Protein AF-A0A2D6PAK1-F1 (afdb_monomer_lite)

Structure (mmCIF, N/CA/C/O backbone):
data_AF-A0A2D6PAK1-F1
#
_entry.id   AF-A0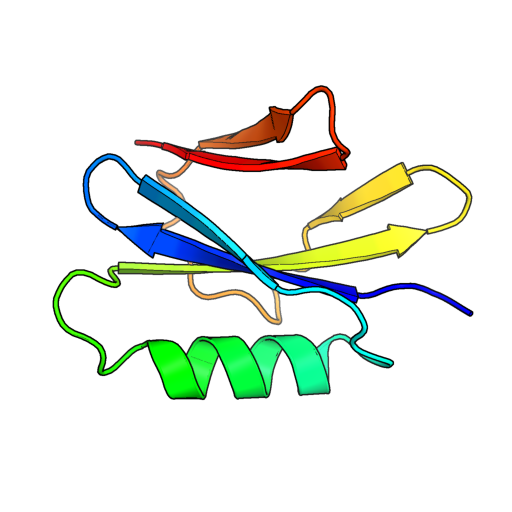A2D6PAK1-F1
#
loop_
_atom_site.group_PDB
_atom_site.id
_atom_site.type_symbol
_atom_site.label_atom_id
_atom_site.label_alt_id
_atom_site.label_comp_id
_atom_site.l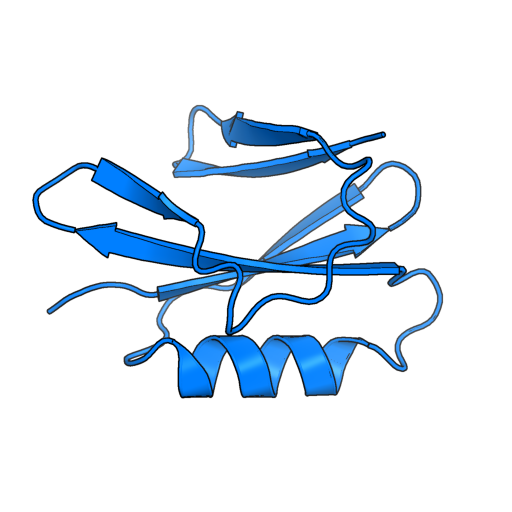abel_asym_id
_atom_site.label_entity_id
_atom_site.label_seq_id
_atom_site.pdbx_PDB_ins_code
_atom_site.Cartn_x
_atom_site.Cartn_y
_atom_site.Cartn_z
_atom_site.occupancy
_atom_site.B_iso_or_equiv
_atom_site.auth_seq_id
_atom_site.auth_comp_id
_atom_site.auth_asym_id
_atom_site.auth_atom_id
_atom_site.pdbx_PDB_model_num
ATOM 1 N N . MET A 1 1 ? 17.523 5.544 -9.327 1.00 58.91 1 MET A N 1
ATOM 2 C CA . MET A 1 1 ? 16.543 4.469 -9.597 1.00 58.91 1 MET A CA 1
ATOM 3 C C . MET A 1 1 ? 15.295 4.803 -8.806 1.00 58.91 1 MET A C 1
ATOM 5 O O . MET A 1 1 ? 15.477 5.265 -7.686 1.00 58.91 1 MET A O 1
ATOM 9 N N . PRO A 1 2 ? 14.089 4.634 -9.368 1.00 74.12 2 PRO A N 1
ATOM 10 C CA . PRO A 1 2 ? 12.857 4.828 -8.610 1.00 74.12 2 PRO A CA 1
ATOM 11 C C . PRO A 1 2 ? 12.847 3.883 -7.405 1.00 74.12 2 PRO A C 1
ATOM 13 O O . PRO A 1 2 ? 13.112 2.687 -7.551 1.00 74.12 2 PRO A O 1
ATOM 16 N N . GLU A 1 3 ? 12.606 4.433 -6.219 1.00 88.94 3 GLU A N 1
ATOM 17 C CA . GLU A 1 3 ? 12.394 3.650 -5.005 1.00 88.94 3 GLU A CA 1
ATOM 18 C C . GLU A 1 3 ? 10.911 3.293 -4.913 1.00 88.94 3 GLU A C 1
ATOM 20 O O . GLU A 1 3 ? 10.043 4.146 -5.107 1.00 88.94 3 GLU A O 1
ATOM 25 N N . PHE A 1 4 ? 10.619 2.030 -4.610 1.00 94.50 4 PHE A N 1
ATOM 26 C CA . PHE A 1 4 ? 9.263 1.582 -4.325 1.00 94.50 4 PHE A CA 1
ATOM 27 C C . PHE A 1 4 ? 9.140 1.167 -2.866 1.00 94.50 4 PHE A C 1
ATOM 29 O O . PHE A 1 4 ? 10.062 0.605 -2.265 1.00 94.50 4 PHE A O 1
ATOM 36 N N . ILE A 1 5 ? 7.963 1.432 -2.321 1.00 95.31 5 ILE A N 1
ATOM 37 C CA . ILE A 1 5 ? 7.581 1.169 -0.944 1.00 95.31 5 ILE A CA 1
ATOM 38 C C . ILE A 1 5 ? 6.335 0.296 -0.933 1.00 95.31 5 ILE A C 1
ATOM 40 O O . ILE A 1 5 ? 5.446 0.467 -1.765 1.00 95.31 5 ILE A O 1
ATOM 44 N N . CYS A 1 6 ? 6.265 -0.602 0.044 1.00 96.69 6 CYS A N 1
ATOM 45 C CA . CYS A 1 6 ? 5.040 -1.287 0.430 1.00 96.69 6 CYS A CA 1
ATOM 46 C C . CYS A 1 6 ? 4.664 -0.844 1.846 1.00 96.69 6 CYS A C 1
ATOM 48 O O . CYS A 1 6 ? 5.371 -1.165 2.800 1.00 96.69 6 CYS A O 1
ATOM 50 N N . ALA A 1 7 ? 3.556 -0.125 1.990 1.00 96.56 7 ALA A N 1
ATOM 51 C CA . ALA A 1 7 ? 2.988 0.242 3.279 1.00 96.56 7 ALA A CA 1
ATOM 52 C C . ALA A 1 7 ? 1.798 -0.674 3.584 1.00 96.56 7 ALA A C 1
ATOM 54 O O . ALA A 1 7 ? 0.721 -0.477 3.032 1.00 96.56 7 ALA A O 1
ATOM 55 N N . TYR A 1 8 ? 1.988 -1.692 4.423 1.00 96.50 8 TYR A N 1
ATOM 56 C CA . TYR A 1 8 ? 0.905 -2.583 4.849 1.00 96.50 8 TYR A CA 1
ATOM 57 C C . TYR A 1 8 ? 0.387 -2.173 6.226 1.00 96.50 8 TYR A C 1
ATOM 59 O O . TYR A 1 8 ? 1.142 -1.665 7.059 1.00 96.50 8 TYR A O 1
ATOM 67 N N . PHE A 1 9 ? -0.911 -2.352 6.452 1.00 96.25 9 PHE A N 1
ATOM 68 C CA . PHE A 1 9 ? -1.593 -1.742 7.590 1.00 96.25 9 PHE A CA 1
ATOM 69 C C . PHE A 1 9 ? -2.623 -2.665 8.229 1.00 96.25 9 PHE A C 1
ATOM 71 O O . PHE A 1 9 ? -3.122 -3.608 7.611 1.00 96.25 9 PHE A O 1
ATOM 78 N N . GLY A 1 10 ? -2.942 -2.347 9.478 1.00 94.25 10 GLY A N 1
ATOM 79 C CA . GLY A 1 10 ? -3.995 -2.975 10.257 1.00 94.25 10 GLY A CA 1
ATOM 80 C C . GLY A 1 10 ? -4.768 -1.953 11.076 1.00 94.25 10 GLY A C 1
ATOM 81 O O . GLY A 1 10 ? -4.639 -0.746 10.874 1.00 94.25 10 GLY A O 1
ATOM 82 N N . LYS A 1 11 ? -5.577 -2.436 12.024 1.00 88.56 11 LYS A N 1
ATOM 83 C CA . LYS A 1 11 ? -6.307 -1.568 12.954 1.00 88.56 11 LYS A CA 1
ATOM 84 C C . LYS A 1 11 ? -5.305 -0.782 13.813 1.00 88.56 11 LYS A C 1
ATOM 86 O O . LYS A 1 11 ? -4.694 -1.356 14.709 1.00 88.56 11 LYS A O 1
ATOM 91 N N . ASP A 1 12 ? -5.145 0.502 13.504 1.00 88.19 12 ASP A N 1
ATOM 92 C CA . ASP A 1 12 ? -4.318 1.485 14.220 1.00 88.19 12 ASP A CA 1
ATOM 93 C C . ASP A 1 12 ? -2.792 1.326 14.070 1.00 88.19 12 ASP A C 1
ATOM 95 O O . ASP A 1 12 ? -2.024 1.796 14.911 1.00 88.19 12 ASP A O 1
ATOM 99 N N . TRP A 1 13 ? -2.319 0.690 12.994 1.00 92.69 13 TRP A N 1
ATOM 100 C CA . TRP A 1 13 ? -0.883 0.613 12.714 1.00 92.69 13 TRP A CA 1
ATOM 101 C C . TRP A 1 13 ? -0.571 0.523 11.218 1.00 92.69 13 TRP A C 1
ATOM 103 O O . TRP A 1 13 ? -1.364 0.037 10.413 1.00 92.69 13 TRP A O 1
ATOM 113 N N . THR A 1 14 ? 0.629 0.963 10.839 1.00 95.69 14 THR A N 1
ATOM 114 C CA . THR A 1 14 ? 1.164 0.821 9.479 1.00 95.69 14 THR A CA 1
ATOM 115 C C . THR A 1 14 ? 2.655 0.528 9.544 1.00 95.69 14 THR A C 1
ATOM 117 O O . THR A 1 14 ? 3.380 1.153 10.319 1.00 95.69 14 THR A O 1
ATOM 120 N N . ILE A 1 15 ? 3.127 -0.408 8.723 1.00 94.88 15 ILE A N 1
ATOM 121 C CA . ILE A 1 15 ? 4.553 -0.682 8.544 1.00 94.88 15 ILE A CA 1
ATOM 122 C C . ILE A 1 15 ? 4.935 -0.362 7.103 1.00 94.88 15 ILE A C 1
ATOM 124 O O . ILE A 1 15 ? 4.301 -0.814 6.154 1.00 94.88 15 ILE A O 1
ATOM 128 N N . THR A 1 16 ? 5.997 0.427 6.955 1.00 95.31 16 THR A N 1
ATOM 129 C CA . THR A 1 16 ? 6.556 0.832 5.664 1.00 95.31 16 THR A CA 1
ATOM 130 C C . THR A 1 16 ? 7.790 -0.017 5.348 1.00 95.31 16 THR A C 1
ATOM 132 O O . THR A 1 16 ? 8.846 0.174 5.950 1.00 95.31 16 THR A O 1
ATOM 135 N N . ALA A 1 17 ? 7.675 -0.937 4.392 1.00 94.62 17 ALA A N 1
ATOM 136 C CA . ALA A 1 17 ? 8.798 -1.680 3.826 1.00 94.62 17 ALA A CA 1
ATOM 137 C C . ALA A 1 17 ? 9.369 -0.939 2.605 1.00 94.62 17 ALA A C 1
ATOM 139 O O . ALA A 1 17 ? 8.617 -0.443 1.764 1.00 94.62 17 ALA A O 1
ATOM 140 N N . ARG A 1 18 ? 10.700 -0.864 2.505 1.00 92.81 18 ARG A N 1
ATOM 141 C CA . ARG A 1 18 ? 11.442 -0.064 1.512 1.00 92.81 18 ARG A CA 1
ATOM 142 C C . ARG A 1 18 ? 12.457 -0.903 0.739 1.00 92.81 18 ARG A C 1
ATOM 144 O O . ARG A 1 18 ? 12.714 -2.051 1.091 1.00 92.81 18 ARG A O 1
ATOM 151 N N . GLY A 1 19 ? 13.086 -0.288 -0.264 1.00 90.50 19 GLY A N 1
ATOM 152 C CA . GLY A 1 19 ? 14.196 -0.887 -1.011 1.00 90.50 19 GLY A CA 1
ATOM 153 C C . GLY A 1 19 ? 13.761 -1.790 -2.164 1.00 90.50 19 GLY A C 1
ATOM 154 O O . GLY A 1 19 ? 14.562 -2.577 -2.668 1.00 90.50 19 GLY A O 1
ATOM 155 N N . PHE A 1 20 ? 12.503 -1.692 -2.599 1.00 94.25 20 PHE A N 1
ATOM 156 C CA . PHE A 1 20 ? 12.022 -2.438 -3.754 1.00 94.25 20 PHE A CA 1
ATOM 157 C C . PHE A 1 20 ? 12.460 -1.757 -5.054 1.00 94.25 20 PHE A C 1
ATOM 159 O O . PHE A 1 20 ? 12.377 -0.538 -5.195 1.00 94.25 20 PHE A O 1
ATOM 166 N N . SER A 1 21 ? 12.890 -2.563 -6.028 1.00 92.62 21 SER A N 1
ATOM 167 C CA . SER A 1 21 ? 13.359 -2.076 -7.338 1.00 92.62 21 SER A CA 1
ATOM 168 C C . SER A 1 21 ? 12.236 -1.878 -8.365 1.00 92.62 21 SER A C 1
ATOM 170 O O . SER A 1 21 ? 12.463 -1.332 -9.441 1.00 92.62 21 SER A O 1
ATOM 172 N N . SER A 1 22 ? 11.022 -2.347 -8.057 1.00 94.75 22 SER A N 1
ATOM 173 C CA . SER A 1 22 ? 9.834 -2.203 -8.906 1.00 94.75 22 SER A CA 1
ATOM 174 C C . SER A 1 22 ? 8.543 -2.284 -8.088 1.00 94.75 22 SER A C 1
ATOM 176 O O . SER A 1 22 ? 8.510 -2.947 -7.047 1.00 94.75 22 SER A O 1
ATOM 178 N N . ALA A 1 23 ? 7.458 -1.699 -8.607 1.00 95.31 23 ALA A N 1
ATOM 179 C CA . ALA A 1 23 ? 6.120 -1.803 -8.014 1.00 95.31 23 ALA A CA 1
ATOM 180 C C . ALA A 1 23 ? 5.687 -3.265 -7.805 1.00 95.31 23 ALA A C 1
ATOM 182 O O . ALA A 1 23 ? 5.180 -3.612 -6.747 1.00 95.31 23 ALA A O 1
ATOM 183 N N . LYS A 1 24 ? 5.990 -4.151 -8.763 1.00 96.44 24 LYS A N 1
ATOM 184 C CA . LYS A 1 24 ? 5.659 -5.583 -8.689 1.00 96.44 24 LYS A CA 1
ATOM 185 C C . LYS A 1 24 ? 6.380 -6.320 -7.552 1.00 96.44 24 LYS A C 1
ATOM 187 O O . LYS A 1 24 ? 5.855 -7.282 -7.000 1.00 96.44 24 LYS A O 1
ATOM 192 N N . GLN A 1 25 ? 7.595 -5.900 -7.192 1.00 96.88 25 GLN A N 1
ATOM 193 C CA . GLN A 1 25 ? 8.284 -6.460 -6.024 1.00 96.88 25 GLN A CA 1
ATOM 194 C C . GLN A 1 25 ? 7.639 -5.999 -4.715 1.00 96.88 25 GLN A C 1
ATOM 196 O O . GLN A 1 25 ? 7.461 -6.822 -3.818 1.00 96.88 25 GLN A O 1
ATOM 201 N N . ALA A 1 26 ? 7.267 -4.719 -4.628 1.00 97.00 26 ALA A N 1
ATOM 202 C CA . ALA A 1 26 ? 6.546 -4.174 -3.480 1.00 97.00 26 ALA A CA 1
ATOM 203 C C . ALA A 1 26 ? 5.167 -4.843 -3.316 1.00 97.00 26 ALA A C 1
ATOM 205 O O . ALA A 1 26 ? 4.834 -5.291 -2.224 1.00 97.00 26 ALA A O 1
ATOM 206 N N . GLU A 1 27 ? 4.422 -5.018 -4.411 1.00 98.06 27 GLU A N 1
ATOM 207 C CA . GLU A 1 27 ? 3.152 -5.754 -4.452 1.00 98.06 27 GLU A CA 1
ATOM 208 C C . GLU A 1 27 ? 3.319 -7.194 -3.963 1.00 98.06 27 GLU A C 1
ATOM 210 O O . GLU A 1 27 ? 2.592 -7.644 -3.081 1.00 98.06 27 GLU A O 1
ATOM 215 N N . LYS A 1 28 ? 4.313 -7.923 -4.487 1.00 97.88 28 LYS A N 1
ATOM 216 C CA . LYS A 1 28 ? 4.582 -9.302 -4.062 1.00 97.88 28 LYS A CA 1
ATOM 217 C C . LYS A 1 28 ? 4.851 -9.389 -2.558 1.00 97.88 28 LYS A C 1
ATOM 219 O O . LYS A 1 28 ? 4.435 -10.358 -1.927 1.00 97.88 28 LYS A O 1
ATOM 224 N N . HIS A 1 29 ? 5.545 -8.402 -1.992 1.00 97.62 29 HIS A N 1
ATOM 225 C CA . HIS A 1 29 ? 5.752 -8.318 -0.550 1.00 97.62 29 HIS A CA 1
ATOM 226 C C . HIS A 1 29 ? 4.438 -8.054 0.196 1.00 97.62 29 HIS A C 1
ATOM 228 O O . HIS A 1 29 ? 4.132 -8.778 1.138 1.00 97.62 29 HIS A O 1
ATOM 234 N N . GLY A 1 30 ? 3.627 -7.094 -0.252 1.00 96.88 30 GLY A N 1
ATOM 235 C CA . GLY A 1 30 ? 2.309 -6.824 0.326 1.00 96.88 30 GLY A CA 1
ATOM 236 C C . GLY A 1 30 ? 1.396 -8.051 0.317 1.00 96.88 30 GLY A C 1
ATOM 237 O O . GLY A 1 30 ? 0.879 -8.446 1.360 1.00 96.88 30 GLY A O 1
ATOM 238 N N . LEU A 1 31 ? 1.290 -8.736 -0.825 1.00 97.94 31 LEU A N 1
ATOM 239 C CA . LEU A 1 31 ? 0.540 -9.989 -0.973 1.00 97.94 31 LEU A CA 1
ATOM 240 C C . LEU A 1 31 ? 1.059 -11.099 -0.052 1.00 97.94 31 LEU A C 1
ATOM 242 O O . LEU A 1 31 ? 0.267 -11.876 0.476 1.00 97.94 31 LEU A O 1
ATOM 246 N N . PHE A 1 32 ? 2.374 -11.170 0.164 1.00 97.62 32 PHE A N 1
ATOM 247 C CA . PHE A 1 32 ? 2.967 -12.098 1.125 1.00 97.62 32 PHE A CA 1
ATOM 248 C C . PHE A 1 32 ? 2.590 -11.755 2.574 1.00 97.62 32 PHE A C 1
ATOM 250 O O . PHE A 1 32 ? 2.427 -12.664 3.384 1.00 97.62 32 PHE A O 1
ATOM 257 N N . MET A 1 33 ? 2.411 -10.470 2.899 1.00 97.19 33 MET A N 1
ATOM 258 C CA . MET A 1 33 ? 2.009 -10.021 4.234 1.00 97.19 33 MET A CA 1
ATOM 259 C C . MET A 1 33 ? 0.504 -10.154 4.498 1.00 97.19 33 MET A C 1
ATOM 261 O O . MET A 1 33 ? 0.132 -10.296 5.660 1.00 97.19 33 MET A O 1
ATOM 265 N N . MET A 1 34 ? -0.353 -10.170 3.469 1.00 96.25 34 MET A N 1
ATOM 266 C CA . MET A 1 34 ? -1.822 -10.243 3.602 1.00 96.25 34 MET A CA 1
ATOM 267 C C . MET A 1 34 ? -2.356 -11.364 4.518 1.00 96.25 34 MET A C 1
ATOM 269 O O . MET A 1 34 ? -3.305 -11.106 5.253 1.00 96.25 34 MET A O 1
ATOM 273 N N . PRO A 1 35 ? -1.797 -12.593 4.536 1.00 96.31 35 PRO A N 1
ATOM 274 C CA . PRO A 1 35 ? -2.262 -13.648 5.442 1.00 96.31 35 PRO A CA 1
ATOM 275 C C . PRO A 1 35 ? -1.906 -13.408 6.919 1.00 96.31 35 PRO A C 1
ATOM 277 O O . PRO A 1 35 ? -2.360 -14.154 7.787 1.00 96.31 35 PRO A O 1
ATOM 280 N N . THR A 1 36 ? -1.064 -12.415 7.221 1.00 95.38 36 THR A N 1
ATOM 281 C CA . THR A 1 36 ? -0.647 -12.096 8.591 1.00 95.38 36 THR A CA 1
ATOM 282 C C . THR A 1 36 ? -1.831 -11.555 9.384 1.00 95.38 36 THR A C 1
ATOM 284 O O . THR A 1 36 ? -2.519 -10.631 8.952 1.00 95.38 36 THR A O 1
ATOM 287 N N . ALA A 1 37 ? -2.055 -12.106 10.579 1.00 94.19 37 ALA A N 1
ATOM 288 C CA . ALA A 1 37 ? -3.154 -11.687 11.439 1.00 94.19 37 ALA A CA 1
ATOM 289 C C . ALA A 1 37 ? -3.107 -10.173 11.714 1.00 94.19 37 ALA A C 1
ATOM 291 O O . ALA A 1 37 ? -2.099 -9.642 12.179 1.00 94.19 37 ALA A O 1
ATOM 292 N N . GLY A 1 38 ? -4.220 -9.492 11.438 1.00 92.88 38 GLY A N 1
ATOM 293 C CA . GLY A 1 38 ? -4.353 -8.050 11.637 1.00 92.88 38 GLY A CA 1
ATOM 294 C C . GLY A 1 38 ? -3.920 -7.183 10.453 1.00 92.88 38 GLY A C 1
ATOM 295 O O . GLY A 1 38 ? -4.058 -5.972 10.568 1.00 92.88 38 GLY A O 1
ATOM 296 N N . VAL A 1 39 ? -3.449 -7.756 9.337 1.00 96.06 39 VAL A N 1
ATOM 297 C CA . VAL A 1 39 ? -3.239 -7.015 8.079 1.00 96.06 39 VAL A CA 1
ATOM 298 C C . VAL A 1 39 ? -4.559 -6.906 7.320 1.00 96.06 39 VAL A C 1
ATOM 300 O O . VAL A 1 39 ? -5.224 -7.910 7.075 1.00 96.06 39 VAL A O 1
ATOM 303 N N . PHE A 1 40 ? -4.944 -5.687 6.952 1.00 95.38 40 PHE A N 1
ATOM 304 C CA . PHE A 1 40 ? -6.178 -5.404 6.209 1.00 95.38 40 PHE A CA 1
ATOM 305 C C . PHE A 1 40 ? -5.931 -5.074 4.739 1.00 95.38 40 PHE A C 1
ATOM 307 O O . PHE A 1 40 ? -6.814 -5.277 3.909 1.00 95.38 40 PHE A O 1
ATOM 314 N N . GLY A 1 41 ? -4.732 -4.606 4.412 1.00 96.19 41 GLY A N 1
ATOM 315 C CA . GLY A 1 41 ? -4.367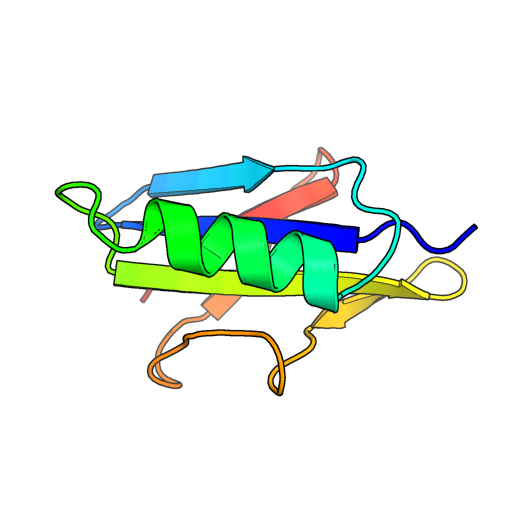 -4.218 3.062 1.00 96.19 41 GLY A CA 1
ATOM 316 C C . GLY A 1 41 ? -2.956 -3.657 3.003 1.00 96.19 41 GLY A C 1
ATOM 317 O O . GLY A 1 41 ? -2.215 -3.657 3.995 1.00 96.19 41 GLY A O 1
ATOM 318 N N . PHE A 1 42 ? -2.590 -3.157 1.827 1.00 97.44 42 PHE A N 1
ATOM 319 C CA . PHE A 1 42 ? -1.332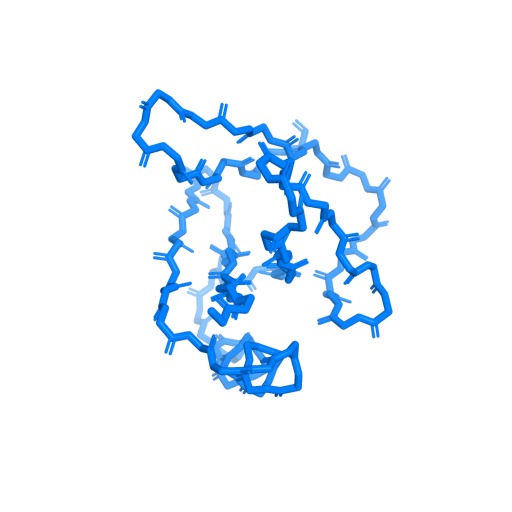 -2.452 1.628 1.00 97.44 42 PHE A CA 1
ATOM 320 C C . PHE A 1 42 ? -1.400 -1.463 0.463 1.00 97.44 42 PHE A C 1
ATOM 322 O O . PHE A 1 42 ? -2.117 -1.678 -0.511 1.00 97.44 42 PHE A O 1
ATOM 329 N N . ALA A 1 43 ? -0.600 -0.405 0.556 1.00 97.31 43 ALA A N 1
ATOM 330 C CA . ALA A 1 43 ? -0.376 0.575 -0.495 1.00 97.31 43 ALA A CA 1
ATOM 331 C C . ALA A 1 43 ? 1.030 0.416 -1.086 1.00 97.31 43 ALA A C 1
ATOM 333 O O . ALA A 1 43 ? 2.022 0.347 -0.352 1.00 97.31 43 ALA A O 1
ATOM 334 N N . VAL A 1 44 ? 1.127 0.398 -2.413 1.00 96.88 44 VAL A N 1
ATOM 335 C CA . VAL A 1 44 ? 2.392 0.490 -3.146 1.00 96.88 44 VAL A CA 1
ATOM 336 C C . VAL A 1 44 ? 2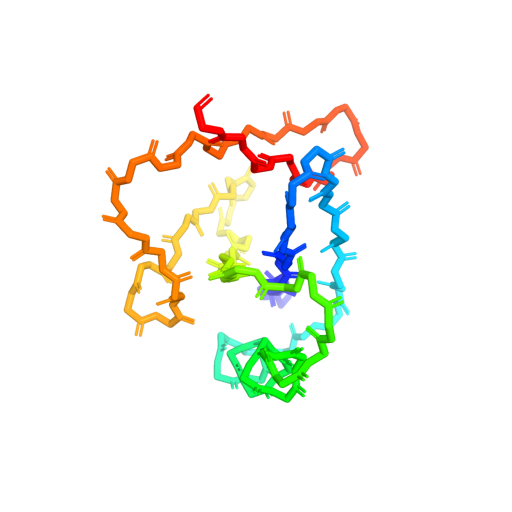.620 1.932 -3.552 1.00 96.88 44 VAL A C 1
ATOM 338 O O . VAL A 1 44 ? 1.765 2.559 -4.167 1.00 96.88 44 VAL A O 1
ATOM 341 N N . ILE A 1 45 ? 3.789 2.465 -3.216 1.00 95.31 45 ILE A N 1
ATOM 342 C CA . ILE A 1 45 ? 4.093 3.883 -3.401 1.00 95.31 45 ILE A CA 1
ATOM 343 C C . ILE A 1 45 ? 5.424 3.991 -4.133 1.00 95.31 45 ILE A C 1
ATOM 345 O O . ILE A 1 45 ? 6.403 3.347 -3.754 1.00 95.31 45 ILE A O 1
ATOM 349 N N . ALA A 1 46 ? 5.441 4.766 -5.212 1.00 94.19 46 ALA A N 1
ATOM 350 C CA . ALA A 1 46 ? 6.606 4.993 -6.054 1.00 94.19 46 ALA A CA 1
ATOM 351 C C . ALA A 1 46 ? 7.186 6.385 -5.795 1.00 94.19 46 ALA A C 1
ATOM 353 O O . ALA A 1 46 ? 6.434 7.347 -5.638 1.00 94.19 46 ALA A O 1
ATOM 354 N N . GLN A 1 47 ? 8.512 6.495 -5.770 1.00 91.06 47 GLN A N 1
ATOM 355 C CA . GLN A 1 47 ? 9.204 7.777 -5.784 1.00 91.06 47 GLN A CA 1
ATOM 356 C C . GLN A 1 47 ? 9.486 8.202 -7.231 1.00 91.06 47 GLN A C 1
ATOM 358 O O . GLN A 1 47 ? 10.389 7.656 -7.869 1.00 91.06 47 GLN A O 1
ATOM 363 N N . ASP A 1 48 ? 8.755 9.203 -7.717 1.00 85.50 48 ASP A N 1
ATOM 364 C CA . ASP A 1 48 ? 8.902 9.790 -9.051 1.00 85.50 48 ASP A CA 1
ATOM 365 C C . ASP A 1 48 ? 9.390 11.250 -8.905 1.00 85.50 48 ASP A C 1
ATOM 367 O O . ASP A 1 48 ? 8.702 12.079 -8.318 1.00 85.50 48 ASP A O 1
ATOM 371 N N . ASP A 1 49 ? 10.604 11.573 -9.378 1.00 76.44 49 ASP A N 1
ATOM 372 C CA . ASP A 1 49 ? 11.179 12.935 -9.467 1.00 76.44 49 ASP A CA 1
ATOM 373 C C . ASP A 1 49 ? 10.915 13.879 -8.266 1.00 76.44 49 ASP A C 1
ATOM 375 O O . ASP A 1 49 ? 10.707 15.083 -8.432 1.00 76.44 49 ASP A O 1
ATOM 379 N N . LYS A 1 50 ? 11.024 13.334 -7.039 1.00 75.12 50 LYS A N 1
ATOM 380 C CA . LYS A 1 50 ? 10.823 13.973 -5.709 1.00 75.12 50 LYS A CA 1
ATOM 381 C C . LYS A 1 50 ? 9.394 13.974 -5.162 1.00 75.12 50 LYS A C 1
ATOM 383 O O . LYS A 1 50 ? 9.172 14.513 -4.079 1.00 75.12 50 LYS A O 1
ATOM 388 N N . MET A 1 51 ? 8.450 13.353 -5.849 1.00 84.38 51 MET A N 1
ATOM 389 C CA . MET A 1 51 ? 7.101 13.120 -5.352 1.00 84.38 51 MET A CA 1
ATOM 390 C C . MET A 1 51 ? 6.900 11.640 -5.050 1.00 84.38 51 MET A C 1
ATOM 392 O O . MET A 1 51 ? 7.443 10.766 -5.723 1.00 84.38 51 MET A O 1
ATOM 396 N N . TRP A 1 52 ? 6.125 11.363 -4.008 1.00 89.06 52 TRP A N 1
ATOM 397 C CA . TRP A 1 52 ? 5.641 10.021 -3.732 1.00 89.06 52 TRP A CA 1
ATOM 398 C C . TRP A 1 52 ? 4.254 9.877 -4.338 1.00 89.06 52 TRP A C 1
ATOM 400 O O . TRP A 1 52 ? 3.368 10.687 -4.074 1.00 89.06 52 TRP A O 1
ATOM 410 N N . THR A 1 53 ? 4.070 8.862 -5.171 1.00 91.94 53 THR A N 1
ATOM 411 C CA . THR A 1 53 ? 2.815 8.619 -5.880 1.00 91.94 53 THR A CA 1
ATOM 412 C C . THR A 1 53 ? 2.297 7.233 -5.545 1.00 91.94 53 THR A C 1
ATOM 414 O O . THR A 1 53 ? 3.018 6.238 -5.657 1.00 91.94 53 THR A O 1
ATOM 417 N N . LEU A 1 54 ? 1.033 7.172 -5.132 1.00 93.12 54 LEU A N 1
ATOM 418 C CA . LEU A 1 54 ? 0.319 5.923 -4.916 1.00 93.12 54 LEU A CA 1
ATOM 419 C C . LEU A 1 54 ? 0.155 5.180 -6.246 1.00 93.12 54 LEU A C 1
ATOM 421 O O . LEU A 1 54 ? -0.177 5.768 -7.274 1.00 93.12 54 LEU A O 1
ATOM 425 N N . ARG A 1 55 ? 0.415 3.876 -6.229 1.00 94.75 55 ARG A N 1
ATOM 426 C CA . ARG A 1 55 ? 0.198 2.968 -7.352 1.00 94.75 55 ARG A CA 1
ATOM 427 C C . ARG A 1 55 ? -0.991 2.075 -7.026 1.00 94.75 55 ARG A C 1
ATOM 429 O O . ARG A 1 55 ? -0.811 0.953 -6.551 1.00 94.75 55 ARG A O 1
ATOM 436 N N . ASP A 1 56 ? -2.193 2.587 -7.270 1.00 90.94 56 ASP A N 1
ATOM 437 C CA . ASP A 1 56 ? -3.448 1.891 -6.957 1.00 90.94 56 ASP A CA 1
ATOM 438 C C . ASP A 1 56 ? -3.538 0.514 -7.628 1.00 90.94 56 ASP A C 1
ATOM 440 O O . ASP A 1 56 ? -3.914 -0.455 -6.978 1.00 90.94 56 ASP A O 1
ATOM 444 N N . ASP A 1 57 ? -3.060 0.390 -8.871 1.00 94.88 57 ASP A N 1
ATOM 445 C CA . ASP A 1 57 ? -3.062 -0.871 -9.635 1.00 94.88 57 ASP A CA 1
ATOM 446 C C . ASP A 1 57 ? -2.230 -2.000 -8.999 1.00 94.88 57 ASP A C 1
ATOM 448 O O . ASP A 1 57 ? -2.376 -3.163 -9.367 1.00 94.88 57 ASP A O 1
ATOM 452 N N . PHE A 1 58 ? -1.333 -1.660 -8.071 1.00 96.31 58 PHE A N 1
ATOM 453 C CA . PHE A 1 58 ? -0.468 -2.598 -7.351 1.00 96.31 58 PHE A CA 1
ATOM 454 C C . PHE A 1 58 ? -0.795 -2.657 -5.856 1.00 96.31 58 PHE A C 1
ATOM 456 O O . PHE A 1 58 ? -0.048 -3.268 -5.096 1.00 96.31 58 PHE A O 1
ATOM 463 N N . SER A 1 59 ? -1.864 -1.991 -5.421 1.00 95.94 59 SER A N 1
ATOM 464 C CA . SER A 1 59 ? -2.25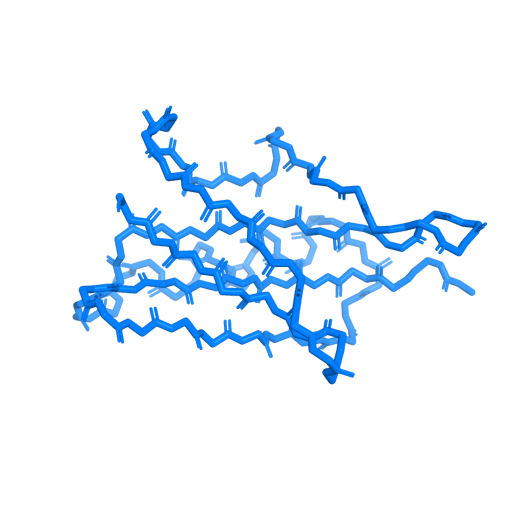7 -1.859 -4.020 1.00 95.94 59 SER A CA 1
ATOM 465 C C . SER A 1 59 ? -3.517 -2.671 -3.727 1.00 95.94 59 SER A C 1
ATOM 467 O O . SER A 1 59 ? -4.338 -2.920 -4.605 1.00 95.94 59 SER A O 1
ATOM 469 N N . VAL A 1 60 ? -3.701 -3.062 -2.467 1.00 96.69 60 VAL A N 1
ATOM 470 C CA . VAL A 1 60 ? -4.945 -3.668 -1.976 1.00 96.69 60 VAL A CA 1
ATOM 471 C C . VAL A 1 60 ? -5.531 -2.729 -0.932 1.00 96.69 60 VAL A C 1
ATOM 473 O O . VAL A 1 60 ? -5.135 -2.754 0.234 1.00 96.69 60 VAL A O 1
ATOM 476 N N . LEU A 1 61 ? -6.450 -1.879 -1.387 1.00 94.31 61 LEU A N 1
ATOM 477 C CA . LEU A 1 61 ? -7.139 -0.852 -0.606 1.00 94.31 61 LEU A CA 1
ATOM 478 C C . LEU A 1 61 ? -8.651 -1.006 -0.795 1.00 94.31 61 LEU A C 1
ATOM 480 O O . LEU A 1 61 ? -9.106 -1.396 -1.871 1.00 94.31 61 LEU A O 1
ATOM 484 N N . SER A 1 62 ? -9.443 -0.700 0.233 1.00 90.25 62 SER A N 1
ATOM 485 C CA . SER A 1 62 ? -10.909 -0.721 0.133 1.00 90.25 62 SER A CA 1
ATOM 486 C C . SER A 1 62 ? -11.498 0.571 -0.448 1.00 90.25 62 SER A C 1
ATOM 488 O O . SER A 1 62 ? -12.697 0.629 -0.726 1.00 90.25 62 SER A O 1
ATOM 490 N N . GLY A 1 63 ? -10.667 1.603 -0.626 1.00 89.12 63 GLY A N 1
ATOM 491 C CA . GLY A 1 63 ? -11.059 2.928 -1.112 1.00 89.12 63 GLY A CA 1
ATOM 492 C C . GLY A 1 63 ? -11.625 3.835 -0.018 1.00 89.12 63 GLY A C 1
ATOM 493 O O . GLY A 1 63 ? -12.129 4.915 -0.316 1.00 89.12 63 GLY A O 1
ATOM 494 N N . LYS A 1 64 ? -11.570 3.395 1.244 1.00 89.50 64 LYS A N 1
ATOM 495 C CA . LYS A 1 64 ? -11.987 4.178 2.419 1.00 89.50 64 LYS A CA 1
ATOM 496 C C . LYS A 1 64 ? -10.800 4.726 3.198 1.00 89.50 64 LYS A C 1
ATOM 498 O O . LYS A 1 64 ? -10.977 5.561 4.074 1.00 89.50 64 LYS A O 1
ATOM 503 N N . GLU A 1 65 ? -9.613 4.218 2.911 1.00 92.44 65 GLU A N 1
ATOM 504 C CA . GLU A 1 65 ? -8.398 4.551 3.622 1.00 92.44 65 GLU A CA 1
ATOM 505 C C . GLU A 1 65 ? -7.855 5.915 3.190 1.00 92.44 65 GLU A C 1
ATOM 507 O O . GLU A 1 65 ? -7.837 6.258 2.008 1.00 92.44 65 GLU A O 1
ATOM 512 N N . THR A 1 66 ? -7.342 6.673 4.154 1.00 91.38 66 THR A N 1
ATOM 513 C CA . THR A 1 66 ? -6.539 7.871 3.915 1.00 91.38 66 THR A CA 1
ATOM 514 C C . THR A 1 66 ? -5.067 7.522 4.079 1.00 91.38 66 THR A C 1
ATOM 516 O O . THR A 1 66 ? -4.659 6.965 5.099 1.00 91.38 66 THR A O 1
ATOM 519 N N . ILE A 1 67 ? -4.258 7.870 3.079 1.00 91.25 67 ILE A N 1
ATOM 520 C CA . ILE A 1 67 ? -2.818 7.607 3.064 1.00 91.25 67 ILE A CA 1
ATOM 521 C C . ILE A 1 67 ? -2.092 8.933 3.261 1.00 91.25 67 ILE A C 1
ATOM 523 O O . ILE A 1 67 ? -2.219 9.845 2.447 1.00 91.25 67 ILE A O 1
ATOM 527 N N . THR A 1 68 ? -1.319 9.035 4.341 1.00 92.06 68 THR A N 1
ATOM 528 C CA . THR A 1 68 ? -0.574 10.251 4.692 1.00 92.06 68 THR A CA 1
ATOM 529 C C . THR A 1 68 ? 0.918 9.956 4.765 1.00 92.06 68 THR A C 1
ATOM 531 O O . THR A 1 68 ? 1.338 8.999 5.418 1.00 92.06 68 THR A O 1
ATOM 534 N N . GLN A 1 69 ? 1.734 10.787 4.113 1.00 89.56 69 GLN A N 1
ATOM 535 C CA . GLN A 1 69 ? 3.187 10.756 4.275 1.00 89.56 69 GLN A CA 1
ATOM 536 C C . GLN A 1 69 ? 3.571 11.383 5.622 1.00 89.56 69 GLN A C 1
ATOM 538 O O . GLN A 1 69 ? 3.091 12.460 5.965 1.00 89.56 69 GLN A O 1
ATOM 543 N N . THR A 1 70 ? 4.443 10.722 6.378 1.00 86.81 70 THR A N 1
ATOM 544 C CA . THR A 1 70 ? 4.962 11.215 7.660 1.00 86.81 70 THR A CA 1
ATOM 545 C C . THR A 1 70 ? 6.333 11.878 7.499 1.00 86.81 70 THR A C 1
ATOM 547 O O . THR A 1 70 ? 7.008 11.708 6.479 1.00 86.81 70 THR A O 1
ATOM 550 N N . ASP A 1 71 ? 6.785 12.584 8.539 1.00 78.38 71 ASP A N 1
ATOM 551 C CA . ASP A 1 71 ? 8.025 13.382 8.551 1.00 78.38 71 ASP A CA 1
ATOM 552 C C . ASP A 1 71 ? 9.308 12.580 8.243 1.00 78.38 71 ASP A C 1
ATOM 554 O O . ASP A 1 71 ? 10.324 13.145 7.844 1.00 78.38 71 ASP A O 1
ATOM 558 N N . LEU A 1 72 ? 9.272 11.248 8.385 1.00 78.75 72 LEU A N 1
ATOM 559 C CA . LEU A 1 72 ? 10.385 10.334 8.080 1.00 78.75 72 LEU A CA 1
ATOM 560 C C . LEU A 1 72 ? 10.243 9.650 6.709 1.00 78.75 72 LEU A C 1
ATOM 562 O O . LEU A 1 72 ? 10.788 8.569 6.489 1.00 78.75 72 LEU A O 1
ATOM 566 N N . ASN A 1 73 ? 9.474 10.249 5.793 1.00 79.38 73 ASN A N 1
ATOM 567 C CA . ASN A 1 73 ? 9.075 9.688 4.496 1.00 79.38 73 ASN A CA 1
ATOM 568 C C . ASN A 1 73 ? 8.293 8.370 4.580 1.00 79.38 73 ASN A C 1
ATOM 570 O O . ASN A 1 73 ? 8.113 7.719 3.550 1.00 79.38 73 ASN A O 1
ATOM 574 N N . ASN A 1 74 ? 7.889 7.921 5.772 1.00 84.94 74 ASN A N 1
ATOM 575 C CA . ASN A 1 74 ? 7.048 6.735 5.932 1.00 84.94 74 ASN A CA 1
ATOM 576 C C . ASN A 1 74 ? 5.601 7.072 5.584 1.00 84.94 74 ASN A C 1
ATOM 578 O O . ASN A 1 74 ? 5.258 8.232 5.365 1.00 84.94 74 ASN A O 1
ATOM 582 N N . PHE A 1 75 ? 4.754 6.052 5.547 1.00 91.38 75 PHE A N 1
ATOM 583 C CA . PHE A 1 75 ? 3.341 6.225 5.251 1.00 91.38 75 PHE A CA 1
ATOM 584 C C . PHE A 1 75 ? 2.499 5.676 6.390 1.00 91.38 75 PHE A C 1
ATOM 586 O O . PHE A 1 75 ? 2.785 4.604 6.923 1.00 91.38 75 PHE A O 1
ATOM 593 N N . ALA A 1 76 ? 1.484 6.447 6.762 1.00 91.25 76 ALA A N 1
ATOM 594 C CA . ALA A 1 76 ? 0.431 6.051 7.675 1.00 91.25 76 ALA A CA 1
ATOM 595 C C . ALA A 1 76 ? -0.852 5.842 6.871 1.00 91.25 76 ALA A C 1
ATOM 597 O O . ALA A 1 76 ? -1.177 6.651 5.999 1.00 91.25 76 ALA A O 1
ATOM 598 N N . ILE A 1 77 ? -1.556 4.753 7.165 1.00 91.12 77 ILE A N 1
ATOM 599 C CA . ILE A 1 77 ? -2.828 4.408 6.538 1.00 91.12 77 ILE A CA 1
ATOM 600 C C . ILE A 1 77 ? -3.870 4.299 7.646 1.00 91.12 77 ILE A C 1
ATOM 602 O O . ILE A 1 77 ? -3.719 3.498 8.570 1.00 91.12 77 ILE A O 1
ATOM 606 N N . SER A 1 78 ? -4.903 5.132 7.564 1.00 88.88 78 SER A N 1
ATOM 607 C CA . SER A 1 78 ? -6.003 5.201 8.530 1.00 88.88 78 SER A CA 1
ATOM 608 C C . SER A 1 78 ? -7.357 5.145 7.826 1.00 88.88 78 SER A C 1
ATOM 610 O O . SER A 1 78 ? -7.434 5.360 6.618 1.00 88.88 78 SER A O 1
ATOM 612 N N . PHE A 1 79 ? -8.417 4.867 8.585 1.00 81.81 79 PHE A N 1
ATOM 613 C CA . PHE A 1 79 ? -9.810 4.915 8.127 1.00 81.81 79 PHE A CA 1
ATOM 614 C C . PHE A 1 79 ? -10.476 6.236 8.511 1.00 81.81 79 PHE A C 1
ATOM 616 O O . PHE A 1 79 ? -10.042 6.828 9.526 1.00 81.81 79 PHE A O 1
#

Foldseek 3Di:
DKKKWKWWAFDPDIDIDTDDPDLQRSLVVQVVCCVPPRTDWIWMWICDPNDIDTDVVSIDDPVPWDWDQDPVRGIDIDD

Sequence (79 aa):
MPEFICAYFGKDWTITARGFSSAKQAEKHGLFMMPTAGVFGFAVIAQDDKMWTLRDDFSVLSGKETITQTDLNNFAISF

pLDDT: mean 91.75, std 6.71, range [58.91, 98.06]

Secondary structure (DSSP, 8-state):
---EEEEEEETTEEEEEEEESSHHHHHHHHHHHTTSTT--EEEEEEEETTEEEE-GGG-B--S--EEEE-TTS-EEEE-

Radius of gyration: 11.36 Å; chains: 1; bounding box: 28×28×24 Å